Protein AF-G5QBI2-F1 (afdb_monomer_lite)

Sequence (59 aa):
MKYINHYRYLFVCFFLAILPFSALSFPGIREYVFDNFMVSAIYNGVIIAIYITFQQKTY

Foldseek 3Di:
DPVVVVVVVVVVVVVVVCVVVVLCVDPVSVCVVCVVVVVVVVVVVVVVVVVVVVVVVVD

Radius of gyration: 20.88 Å; chains: 1; bounding box: 57×38×32 Å

Organism: NCBI:txid913242

Secondary structure (DSSP, 8-state):
--HHHHHHHHHHHHHHHHHHHHHHTSHHHHHHHHHHHHHHHHHHHHHHHHHHHHHHT--

pLDDT: mean 78.81, std 10.65, range [52.16, 90.25]

Structure (mmCIF, N/CA/C/O backbone):
data_AF-G5QBI2-F1
#
_entry.id   AF-G5QBI2-F1
#
loop_
_atom_site.group_PDB
_atom_site.id
_atom_site.type_symbol
_atom_site.label_atom_id
_atom_site.label_alt_id
_atom_site.label_comp_id
_atom_site.label_asym_id
_atom_site.label_entity_id
_atom_site.label_seq_id
_atom_site.pdbx_PDB_ins_code
_atom_site.Cartn_x
_atom_site.Cartn_y
_atom_site.Cartn_z
_atom_site.occupancy
_atom_site.B_iso_or_equiv
_atom_site.auth_seq_id
_atom_site.auth_comp_id
_atom_site.auth_asym_id
_atom_site.auth_atom_id
_atom_site.pdbx_PDB_model_num
ATOM 1 N N . MET A 1 1 ? -32.026 4.865 21.590 1.00 52.16 1 MET A N 1
ATOM 2 C CA . MET A 1 1 ? -31.679 4.542 20.182 1.00 52.16 1 MET A CA 1
ATOM 3 C C . MET A 1 1 ? -30.399 5.228 19.649 1.00 52.16 1 MET A C 1
ATOM 5 O O . MET A 1 1 ? -30.191 5.221 18.447 1.00 52.16 1 MET A O 1
ATOM 9 N N . LYS A 1 2 ? -29.490 5.777 20.481 1.00 56.09 2 LYS A N 1
ATOM 10 C CA . LYS A 1 2 ? -28.237 6.407 19.988 1.00 56.09 2 LYS A CA 1
ATOM 11 C C . LYS A 1 2 ? -27.052 5.436 19.820 1.00 56.09 2 LYS A C 1
ATOM 13 O O . LYS A 1 2 ? -26.241 5.630 18.926 1.00 56.09 2 LYS A O 1
ATOM 18 N N . TYR A 1 3 ? -26.987 4.361 20.609 1.00 56.12 3 TYR A N 1
ATOM 19 C CA . TYR A 1 3 ? -25.863 3.412 20.581 1.00 56.12 3 TYR A CA 1
ATOM 20 C C . TYR A 1 3 ? -25.844 2.497 19.346 1.00 56.12 3 TYR A C 1
ATOM 22 O O . TYR A 1 3 ? -24.778 2.199 18.824 1.00 56.12 3 TYR A O 1
ATOM 30 N N . ILE A 1 4 ? -27.010 2.112 18.814 1.00 60.38 4 ILE A N 1
ATOM 31 C CA . ILE A 1 4 ? -27.116 1.199 17.658 1.00 60.38 4 ILE A CA 1
ATOM 32 C C . ILE A 1 4 ? -26.520 1.831 16.387 1.00 60.38 4 ILE A C 1
ATOM 34 O O . ILE A 1 4 ? -25.848 1.154 15.615 1.00 60.38 4 ILE A O 1
ATOM 38 N N . ASN A 1 5 ? -26.693 3.142 16.189 1.00 61.38 5 ASN A N 1
ATOM 39 C CA . ASN A 1 5 ? -26.098 3.843 15.046 1.00 61.38 5 ASN A CA 1
ATOM 40 C C . ASN A 1 5 ? -24.573 3.993 15.158 1.00 61.38 5 ASN A C 1
ATOM 42 O O . ASN A 1 5 ? -23.899 4.011 14.131 1.00 61.38 5 ASN A O 1
ATOM 46 N N . HIS A 1 6 ? -24.021 4.050 16.374 1.00 64.19 6 HIS A N 1
ATOM 47 C CA . HIS A 1 6 ? -22.573 4.138 16.574 1.00 64.19 6 HIS A CA 1
ATOM 48 C C . HIS A 1 6 ? -21.866 2.834 16.167 1.00 64.19 6 HIS A C 1
ATOM 50 O O . HIS A 1 6 ? -20.867 2.864 15.453 1.00 64.19 6 HIS A O 1
ATOM 56 N N . TYR A 1 7 ? -22.451 1.681 16.515 1.00 66.94 7 TYR A N 1
ATOM 57 C CA . TYR A 1 7 ? -21.939 0.375 16.085 1.00 66.94 7 TYR A CA 1
ATOM 58 C C . TYR A 1 7 ? -22.106 0.126 14.582 1.00 66.94 7 TYR A C 1
ATOM 60 O O . TYR A 1 7 ? -21.238 -0.490 13.971 1.00 66.94 7 TYR A O 1
ATOM 68 N N . ARG A 1 8 ? -23.176 0.641 13.958 1.00 72.19 8 ARG A N 1
ATOM 69 C CA . ARG A 1 8 ? -23.361 0.542 12.499 1.00 72.19 8 ARG A CA 1
ATOM 70 C C . ARG A 1 8 ? -22.246 1.242 11.731 1.00 72.19 8 ARG A C 1
ATOM 72 O O . ARG A 1 8 ? -21.775 0.694 10.743 1.00 72.19 8 ARG A O 1
ATOM 79 N N . TYR A 1 9 ? -21.812 2.414 12.193 1.00 78.69 9 TYR A N 1
ATOM 80 C CA . TYR A 1 9 ? -20.709 3.136 11.563 1.00 78.69 9 TYR A CA 1
ATOM 81 C C . TYR A 1 9 ? -19.401 2.340 11.638 1.00 78.69 9 TYR A C 1
ATOM 83 O O . T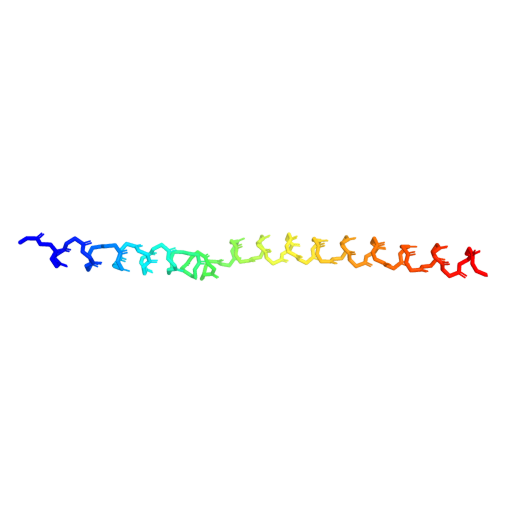YR A 1 9 ? -18.764 2.112 10.615 1.00 78.69 9 TYR A O 1
ATOM 91 N N . LEU A 1 10 ? -19.055 1.828 12.824 1.00 79.06 10 LEU A N 1
ATOM 92 C CA . LEU A 1 10 ? -17.864 0.990 13.009 1.00 79.06 10 LEU A CA 1
ATOM 93 C C . LEU A 1 10 ? -17.901 -0.277 12.148 1.00 79.06 10 LEU A C 1
ATOM 95 O O . LEU A 1 10 ? -16.901 -0.624 11.525 1.00 79.06 10 LEU A O 1
ATOM 99 N N . PHE A 1 11 ? -19.057 -0.933 12.064 1.00 83.25 11 PHE A N 1
ATOM 100 C CA . PHE A 1 11 ? -19.240 -2.113 11.226 1.00 83.25 11 PHE A CA 1
ATOM 101 C C . PHE A 1 11 ? -19.055 -1.779 9.742 1.00 83.25 11 PHE A C 1
ATOM 103 O O . PHE A 1 11 ? -18.281 -2.434 9.056 1.00 83.25 11 PHE A O 1
ATOM 110 N N . VAL A 1 12 ? -19.684 -0.715 9.242 1.00 85.81 12 VAL A N 1
ATOM 111 C CA . VAL A 1 12 ? -19.532 -0.299 7.839 1.00 85.81 12 VAL A CA 1
ATOM 112 C C . VAL A 1 12 ? -18.080 0.073 7.520 1.00 85.81 12 VAL A C 1
ATOM 114 O O . VAL A 1 12 ? -17.561 -0.361 6.493 1.00 85.81 12 VAL A O 1
ATOM 117 N N . CYS A 1 13 ? -17.392 0.795 8.409 1.00 84.69 13 CYS A N 1
ATOM 118 C CA . CYS A 1 13 ? -15.968 1.101 8.254 1.00 84.69 13 CYS A CA 1
ATOM 119 C C . CYS A 1 13 ? -15.099 -0.162 8.230 1.00 84.69 13 CYS A C 1
ATOM 121 O O . CYS A 1 13 ? -14.181 -0.245 7.421 1.00 84.69 13 CYS A O 1
ATOM 123 N N . PHE A 1 14 ? -15.399 -1.155 9.068 1.00 85.69 14 PHE A N 1
ATOM 124 C CA . PHE A 1 14 ? -14.683 -2.430 9.086 1.00 85.69 14 PHE A CA 1
ATOM 125 C C . PHE A 1 14 ? -14.854 -3.204 7.770 1.00 85.69 14 PHE A C 1
ATOM 127 O O . PHE A 1 14 ? -13.873 -3.675 7.197 1.00 85.69 14 PHE A O 1
ATOM 134 N N . PHE A 1 15 ? -16.077 -3.268 7.236 1.00 85.50 15 PHE A N 1
ATOM 135 C CA . PHE A 1 15 ? -16.340 -3.904 5.941 1.00 85.50 15 PHE A CA 1
ATOM 136 C C . PHE A 1 15 ? -15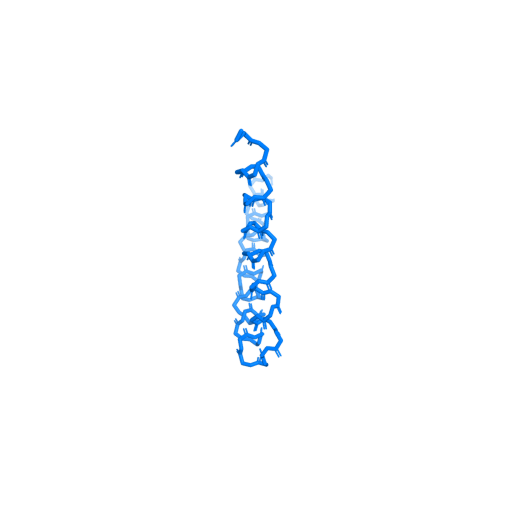.663 -3.166 4.783 1.00 85.50 15 PHE A C 1
ATOM 138 O O . PHE A 1 15 ? -15.050 -3.803 3.929 1.00 85.50 15 PHE A O 1
ATOM 145 N N . LEU A 1 16 ? -15.719 -1.832 4.779 1.00 85.62 16 LEU A N 1
ATOM 146 C CA . LEU A 1 16 ? -15.020 -1.007 3.791 1.00 85.62 16 LEU A CA 1
ATOM 147 C C . LEU A 1 16 ? -13.502 -1.189 3.862 1.00 85.62 16 LEU A C 1
ATOM 149 O O . LEU A 1 16 ? -12.849 -1.213 2.824 1.00 85.62 16 LEU A O 1
ATOM 153 N N . ALA A 1 17 ? -12.947 -1.346 5.065 1.00 82.56 17 ALA A N 1
ATOM 154 C CA . ALA A 1 17 ? -11.521 -1.562 5.259 1.00 82.56 17 ALA A CA 1
ATOM 155 C C . ALA A 1 17 ? -11.065 -2.946 4.781 1.00 82.56 17 ALA A C 1
ATOM 157 O O . ALA A 1 17 ? -9.960 -3.049 4.268 1.00 82.56 17 ALA A O 1
ATOM 158 N N . ILE A 1 18 ? -11.891 -3.991 4.907 1.00 88.31 18 ILE A N 1
ATOM 159 C CA . ILE A 1 18 ? -11.554 -5.363 4.479 1.00 88.31 18 ILE A CA 1
ATOM 160 C C . ILE A 1 18 ? -11.661 -5.545 2.965 1.00 88.31 18 ILE A C 1
ATOM 162 O O . ILE A 1 18 ? -10.890 -6.304 2.380 1.00 88.31 18 ILE A O 1
ATOM 166 N N . LEU A 1 19 ? -12.580 -4.831 2.320 1.00 85.44 19 LEU A N 1
ATOM 167 C CA . LEU A 1 19 ? -12.841 -4.914 0.884 1.00 85.44 19 LEU A CA 1
ATOM 168 C C . LEU A 1 19 ? -11.574 -4.813 -0.003 1.00 85.44 19 LEU A C 1
ATOM 170 O O . LEU A 1 19 ? -11.408 -5.674 -0.872 1.00 85.44 19 LEU A O 1
ATOM 174 N N . PRO A 1 20 ? -10.633 -3.867 0.213 1.00 80.56 20 PRO A N 1
ATOM 175 C CA . PRO A 1 20 ? -9.376 -3.827 -0.538 1.00 80.56 20 PRO A CA 1
ATOM 176 C C . PRO A 1 20 ? -8.443 -5.013 -0.238 1.00 80.56 20 PRO A C 1
ATOM 178 O O . PRO A 1 20 ? -7.766 -5.488 -1.147 1.00 80.56 20 PRO A O 1
ATOM 181 N N . PHE A 1 21 ? -8.428 -5.549 0.988 1.00 84.19 21 PHE A N 1
ATOM 182 C CA . PHE A 1 21 ? -7.636 -6.745 1.317 1.00 84.19 21 PHE A CA 1
ATOM 183 C C . PHE A 1 21 ? -8.194 -8.001 0.640 1.00 84.19 21 PHE A C 1
ATOM 185 O O . PHE A 1 21 ? -7.437 -8.827 0.127 1.00 84.19 21 PHE A O 1
ATOM 192 N N . SER A 1 22 ? -9.520 -8.130 0.579 1.00 84.88 22 SER A N 1
ATOM 193 C CA . SER A 1 22 ? -10.177 -9.190 -0.186 1.00 84.88 22 SER A CA 1
ATOM 194 C C . SER A 1 22 ? -9.893 -9.054 -1.684 1.00 84.88 22 SER A C 1
ATOM 196 O O . SER A 1 22 ? -9.598 -10.050 -2.339 1.00 84.88 22 SER A O 1
ATOM 198 N N . ALA A 1 23 ? -9.896 -7.831 -2.224 1.00 82.06 23 ALA A N 1
ATOM 199 C CA . ALA A 1 23 ? -9.538 -7.576 -3.619 1.00 82.06 23 ALA A CA 1
ATOM 200 C C . ALA A 1 23 ? -8.072 -7.947 -3.931 1.00 82.06 23 ALA A C 1
ATOM 202 O O . ALA A 1 23 ? -7.800 -8.513 -4.988 1.00 82.06 23 ALA A O 1
ATOM 203 N N . LEU A 1 24 ? -7.141 -7.733 -2.992 1.00 80.50 24 LEU A N 1
ATOM 204 C CA . LEU A 1 24 ? -5.737 -8.156 -3.118 1.00 80.50 24 LEU A CA 1
ATOM 205 C C . LEU A 1 24 ? -5.531 -9.679 -3.103 1.00 80.50 24 LEU A C 1
ATOM 207 O O . LEU A 1 24 ? -4.454 -10.153 -3.470 1.00 80.50 24 LEU A O 1
ATOM 211 N N . SER A 1 25 ? -6.532 -10.456 -2.681 1.00 85.62 25 SER A N 1
ATOM 212 C CA . SER A 1 25 ? -6.456 -11.922 -2.718 1.00 85.62 25 SER A CA 1
ATOM 213 C C . SER A 1 25 ? -6.559 -12.469 -4.148 1.00 85.62 25 SER A C 1
ATOM 215 O O . SER A 1 25 ? -6.181 -13.613 -4.394 1.00 85.62 25 SER A O 1
ATOM 217 N N . PHE A 1 26 ? -7.024 -11.655 -5.104 1.00 90.12 26 PHE A N 1
ATOM 218 C CA . PHE A 1 26 ? -7.071 -12.019 -6.516 1.00 90.12 26 PHE A CA 1
ATOM 219 C C . PHE A 1 26 ? -5.753 -11.659 -7.216 1.00 90.12 26 PHE A C 1
ATOM 221 O O . PHE A 1 26 ? -5.359 -10.490 -7.203 1.00 90.12 26 PHE A O 1
ATOM 228 N N . PRO A 1 27 ? -5.086 -12.622 -7.881 1.00 84.12 27 PRO A N 1
ATOM 229 C CA . PRO A 1 27 ? -3.762 -12.409 -8.462 1.00 84.12 27 PRO A CA 1
ATOM 230 C C . PRO A 1 27 ? -3.737 -11.285 -9.508 1.00 84.12 27 PRO A C 1
ATOM 232 O O . PRO A 1 27 ? -2.850 -10.444 -9.447 1.00 84.12 27 PRO A O 1
ATOM 235 N N . GLY A 1 28 ? -4.751 -11.184 -10.376 1.00 83.62 28 GLY A N 1
ATOM 236 C CA . GLY A 1 28 ? -4.798 -10.139 -11.409 1.00 83.62 28 GLY A CA 1
ATOM 237 C C . GLY A 1 28 ? -4.975 -8.715 -10.866 1.00 83.62 28 GLY A C 1
ATOM 238 O O . GLY A 1 28 ? -4.383 -7.776 -11.388 1.00 83.62 28 GLY A O 1
ATOM 239 N N . ILE A 1 29 ? -5.748 -8.537 -9.786 1.00 83.00 29 ILE A N 1
ATOM 240 C CA . ILE A 1 29 ? -5.901 -7.224 -9.132 1.00 83.00 29 ILE A CA 1
ATOM 241 C C . ILE A 1 29 ? -4.622 -6.877 -8.374 1.00 83.00 29 ILE A C 1
ATOM 243 O O . ILE A 1 29 ? -4.160 -5.740 -8.415 1.00 83.00 29 ILE A O 1
ATOM 247 N N . ARG A 1 30 ? -4.036 -7.867 -7.698 1.00 82.88 30 ARG A N 1
ATOM 248 C CA . ARG A 1 30 ? -2.788 -7.717 -6.960 1.00 82.88 30 ARG A CA 1
ATOM 249 C C . ARG A 1 30 ? -1.654 -7.257 -7.872 1.00 82.88 30 ARG A C 1
ATOM 251 O O . ARG A 1 30 ? -1.025 -6.252 -7.567 1.00 82.88 30 ARG A O 1
ATOM 258 N N . GLU A 1 31 ? -1.426 -7.952 -8.981 1.00 84.56 31 GLU A N 1
ATOM 259 C CA . GLU A 1 31 ? -0.394 -7.600 -9.964 1.00 84.56 31 GLU A CA 1
ATOM 260 C C . GLU A 1 31 ? -0.629 -6.200 -10.534 1.00 84.56 31 GLU A C 1
ATOM 262 O O . GLU A 1 31 ? 0.268 -5.369 -10.471 1.00 84.56 31 GLU A O 1
ATOM 267 N N . TYR A 1 32 ? -1.864 -5.873 -10.931 1.00 84.38 32 TYR A N 1
ATOM 268 C CA . TYR A 1 32 ? -2.207 -4.528 -11.398 1.00 84.38 32 TYR A CA 1
ATOM 269 C C . TYR A 1 32 ? -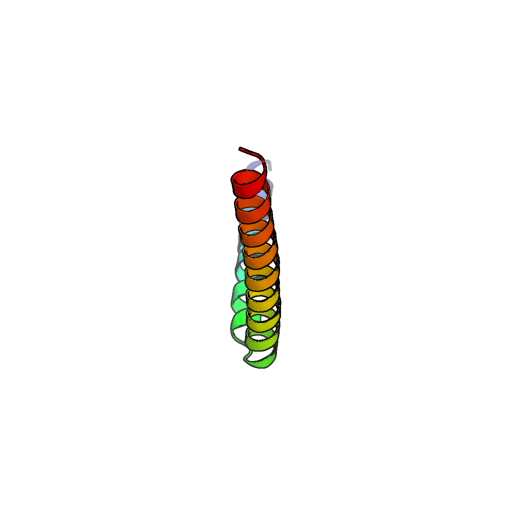1.912 -3.434 -10.357 1.00 84.38 32 TYR A C 1
ATOM 271 O O . TYR A 1 32 ? -1.364 -2.384 -10.693 1.00 84.38 32 TYR A O 1
ATOM 279 N N . VAL A 1 33 ? -2.271 -3.645 -9.088 1.00 81.00 33 VAL A N 1
ATOM 280 C CA . VAL A 1 33 ? -2.030 -2.662 -8.021 1.00 81.00 33 VAL A CA 1
ATOM 281 C C . VAL A 1 33 ? -0.536 -2.526 -7.730 1.00 81.00 33 VAL A C 1
ATOM 283 O O . VAL A 1 33 ? -0.050 -1.401 -7.620 1.00 81.00 33 VAL A O 1
ATOM 286 N N . PHE A 1 34 ? 0.197 -3.637 -7.630 1.00 81.00 34 PHE A N 1
ATOM 287 C CA . PHE A 1 34 ? 1.637 -3.602 -7.374 1.00 81.00 34 PHE A CA 1
ATOM 288 C C . PHE A 1 34 ? 2.418 -3.002 -8.543 1.00 81.00 34 PHE A C 1
ATOM 290 O O . PHE A 1 34 ? 3.287 -2.171 -8.290 1.00 81.00 34 PHE A O 1
ATOM 297 N N . ASP A 1 35 ? 2.077 -3.323 -9.791 1.00 83.44 35 ASP A N 1
ATOM 298 C CA . ASP A 1 35 ? 2.729 -2.747 -10.970 1.00 83.44 35 ASP A CA 1
ATOM 299 C C . ASP A 1 35 ? 2.511 -1.233 -11.036 1.00 83.44 35 ASP A C 1
ATOM 301 O O . ASP A 1 35 ? 3.471 -0.472 -11.151 1.00 83.44 35 ASP A O 1
ATOM 305 N N . ASN A 1 36 ? 1.274 -0.756 -10.864 1.00 82.06 36 ASN A N 1
ATOM 306 C CA . ASN A 1 36 ? 0.995 0.683 -10.868 1.00 82.06 36 ASN A CA 1
ATOM 307 C C . ASN A 1 36 ? 1.640 1.415 -9.680 1.00 82.06 36 ASN A C 1
ATOM 309 O O . ASN A 1 36 ? 2.146 2.530 -9.837 1.00 82.06 36 ASN A O 1
ATOM 313 N N . PHE A 1 37 ? 1.650 0.805 -8.492 1.00 82.25 37 PHE A N 1
ATOM 314 C CA . PHE A 1 37 ? 2.289 1.391 -7.313 1.00 82.25 37 PHE A CA 1
ATOM 315 C C . PHE A 1 37 ? 3.812 1.450 -7.467 1.00 82.25 37 PHE A C 1
ATOM 317 O O . PHE A 1 37 ? 4.425 2.471 -7.155 1.00 82.25 37 PHE A O 1
ATOM 324 N N . MET A 1 38 ? 4.423 0.394 -8.005 1.00 76.38 38 MET A N 1
ATOM 325 C CA . MET A 1 38 ? 5.854 0.337 -8.292 1.00 76.38 38 MET A CA 1
ATOM 326 C C . MET A 1 38 ? 6.244 1.376 -9.346 1.00 76.38 38 MET A C 1
ATOM 328 O O . MET A 1 38 ? 7.211 2.111 -9.149 1.00 76.38 38 MET A O 1
ATOM 332 N N . VAL A 1 39 ? 5.450 1.516 -10.411 1.00 78.56 39 VAL A N 1
ATOM 333 C CA . VAL A 1 39 ? 5.630 2.565 -11.424 1.00 78.56 39 VAL A CA 1
ATOM 334 C C . VAL A 1 39 ? 5.540 3.954 -10.785 1.00 78.56 39 VAL A C 1
ATOM 336 O O . VAL A 1 39 ? 6.427 4.781 -10.995 1.00 78.56 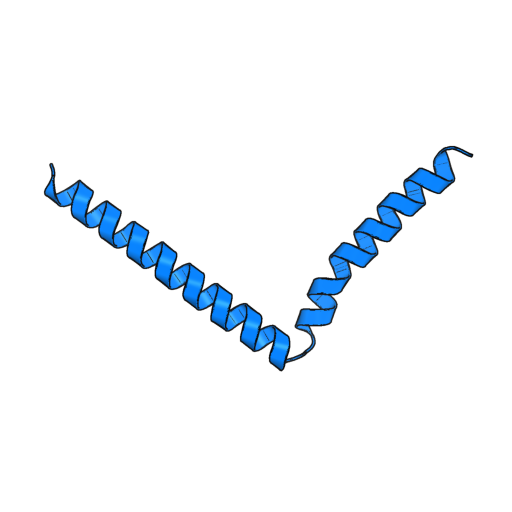39 VAL A O 1
ATOM 339 N N . SER A 1 40 ? 4.539 4.210 -9.938 1.00 82.00 40 SER A N 1
ATOM 340 C CA . SER A 1 40 ? 4.406 5.488 -9.224 1.00 82.00 40 SER A CA 1
ATOM 341 C C . SER A 1 40 ? 5.595 5.775 -8.297 1.00 82.00 40 SER A C 1
ATOM 343 O O . SER A 1 40 ? 6.097 6.901 -8.265 1.00 82.00 40 SER A O 1
ATOM 345 N N . ALA A 1 41 ? 6.092 4.769 -7.574 1.00 81.69 41 ALA A N 1
ATOM 346 C CA . ALA A 1 41 ? 7.258 4.903 -6.705 1.00 81.69 41 ALA A CA 1
ATOM 347 C C . ALA A 1 41 ? 8.534 5.222 -7.501 1.00 81.69 41 ALA A C 1
ATOM 349 O O . ALA A 1 41 ? 9.305 6.090 -7.093 1.00 81.69 41 ALA A O 1
ATOM 350 N N . ILE A 1 42 ? 8.724 4.582 -8.660 1.00 85.25 42 ILE A N 1
ATOM 351 C CA . ILE A 1 42 ? 9.845 4.865 -9.565 1.00 85.25 42 ILE A CA 1
ATOM 352 C C . ILE A 1 42 ? 9.749 6.297 -10.100 1.00 85.25 42 ILE A C 1
ATOM 354 O O . ILE A 1 42 ? 10.724 7.039 -10.000 1.00 85.25 42 ILE A O 1
ATOM 358 N N . TYR A 1 43 ? 8.585 6.725 -10.602 1.00 85.38 43 TYR A N 1
ATOM 359 C CA . TYR A 1 43 ? 8.398 8.096 -11.095 1.00 85.38 43 TYR A CA 1
ATOM 360 C C . TYR A 1 43 ? 8.677 9.140 -10.010 1.00 85.38 43 TYR A C 1
ATOM 362 O O . TYR A 1 43 ? 9.429 10.087 -10.246 1.00 85.38 43 TYR A O 1
ATOM 370 N N . ASN A 1 44 ? 8.131 8.947 -8.809 1.00 85.25 44 ASN A N 1
ATOM 371 C CA . ASN A 1 44 ? 8.379 9.849 -7.686 1.00 85.25 44 ASN A CA 1
ATOM 372 C C . ASN A 1 44 ? 9.861 9.855 -7.274 1.00 85.25 44 ASN A C 1
ATOM 374 O O . ASN A 1 44 ? 10.430 10.924 -7.060 1.00 85.25 44 ASN A O 1
ATOM 378 N N . GLY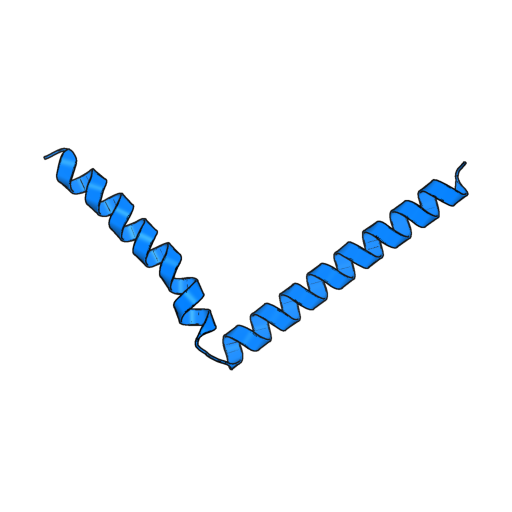 A 1 45 ? 10.515 8.692 -7.228 1.00 85.62 45 GLY A N 1
ATOM 379 C CA . GLY A 1 45 ? 11.946 8.583 -6.933 1.00 85.62 45 GLY A CA 1
ATOM 380 C C . GLY A 1 45 ? 12.826 9.298 -7.963 1.00 85.62 45 GLY A C 1
ATOM 381 O O . GLY A 1 45 ? 13.750 10.019 -7.587 1.00 85.62 45 GLY A O 1
ATOM 382 N N . VAL A 1 46 ? 12.510 9.167 -9.254 1.00 90.19 46 VAL A N 1
ATOM 383 C CA . VAL A 1 46 ? 13.218 9.859 -10.342 1.00 90.19 46 VAL A CA 1
ATOM 384 C C . VAL A 1 46 ? 13.059 11.376 -10.224 1.00 90.19 46 VAL A C 1
ATOM 386 O O . VAL A 1 46 ? 14.049 12.097 -10.335 1.00 90.19 46 VAL A O 1
ATOM 389 N N . ILE A 1 47 ? 11.852 11.876 -9.937 1.00 88.75 47 ILE A N 1
ATOM 390 C CA . ILE A 1 47 ? 11.609 13.315 -9.736 1.00 88.75 47 ILE A CA 1
ATOM 391 C C . ILE A 1 47 ? 12.439 13.845 -8.561 1.00 88.75 47 ILE A C 1
ATOM 393 O O . ILE A 1 47 ? 13.090 14.882 -8.693 1.00 88.75 47 ILE A O 1
ATOM 397 N N . ILE A 1 48 ? 12.470 13.124 -7.437 1.00 90.25 48 ILE A N 1
ATOM 398 C CA . ILE A 1 48 ? 13.269 13.502 -6.261 1.00 90.25 48 ILE A CA 1
ATOM 399 C C . ILE A 1 48 ? 14.767 13.513 -6.602 1.00 90.25 48 ILE A C 1
ATOM 401 O O . ILE A 1 48 ? 15.468 14.462 -6.252 1.00 90.25 48 ILE A O 1
ATOM 405 N N . ALA A 1 49 ? 15.265 12.503 -7.318 1.00 87.25 49 ALA A N 1
ATOM 406 C CA . ALA A 1 49 ? 16.670 12.426 -7.718 1.00 87.25 49 ALA A CA 1
ATOM 407 C C . ALA A 1 49 ? 17.073 13.574 -8.659 1.00 87.25 49 ALA A C 1
ATOM 409 O O . ALA A 1 49 ? 18.134 14.180 -8.484 1.00 87.25 49 ALA A O 1
ATOM 410 N N . ILE A 1 50 ? 16.212 13.915 -9.623 1.00 88.12 50 ILE A N 1
ATOM 411 C CA . ILE A 1 50 ? 16.406 15.067 -10.511 1.00 88.12 50 ILE A CA 1
ATOM 412 C C . ILE A 1 50 ? 16.403 16.360 -9.693 1.00 88.12 50 ILE A C 1
ATOM 414 O O . ILE A 1 50 ? 17.300 17.182 -9.866 1.00 88.12 50 ILE A O 1
ATOM 418 N N . TYR A 1 51 ? 15.447 16.525 -8.777 1.00 87.94 51 TYR A N 1
ATOM 419 C CA . TYR A 1 51 ? 15.357 17.699 -7.913 1.00 87.94 51 TYR A CA 1
ATOM 420 C C . TYR A 1 51 ? 16.633 17.897 -7.086 1.00 87.94 51 TYR A C 1
ATOM 422 O O . TYR A 1 51 ? 17.216 18.977 -7.122 1.00 87.94 51 TYR A O 1
ATOM 430 N N . ILE A 1 52 ? 17.121 16.851 -6.411 1.00 87.88 52 ILE A N 1
ATOM 431 C CA . ILE A 1 52 ? 18.365 16.905 -5.628 1.00 87.88 52 ILE A CA 1
ATOM 432 C C . ILE A 1 52 ? 19.556 17.255 -6.526 1.00 87.88 52 ILE A C 1
ATOM 434 O O . ILE A 1 52 ? 20.345 18.131 -6.185 1.00 87.88 52 ILE A O 1
ATOM 438 N N . THR A 1 53 ? 19.660 16.619 -7.694 1.00 86.38 53 THR A N 1
ATOM 439 C CA . THR A 1 53 ? 20.757 16.863 -8.643 1.00 86.38 53 THR A CA 1
ATOM 440 C C . THR A 1 53 ? 20.759 18.307 -9.154 1.00 86.38 53 THR A C 1
ATOM 442 O O . THR A 1 53 ? 21.815 18.930 -9.255 1.00 86.38 53 THR A O 1
ATOM 445 N N . PHE A 1 54 ? 19.585 18.865 -9.458 1.00 75.25 54 PHE A N 1
ATOM 446 C CA . PHE A 1 54 ? 19.442 20.265 -9.867 1.00 75.25 54 PHE A CA 1
ATOM 447 C C . PHE A 1 54 ? 19.761 21.233 -8.727 1.00 75.25 54 PHE A C 1
ATOM 449 O O . PHE A 1 54 ? 20.486 22.203 -8.946 1.00 75.25 54 PHE A O 1
ATOM 456 N N . GLN A 1 55 ? 19.280 20.963 -7.511 1.00 64.12 55 GLN A N 1
ATOM 457 C CA . GLN A 1 55 ? 19.621 21.769 -6.337 1.00 64.12 55 GLN A CA 1
ATOM 458 C C . GLN A 1 55 ? 21.137 21.772 -6.101 1.00 64.12 55 GLN A C 1
ATOM 460 O O . GLN A 1 55 ? 21.725 22.833 -5.938 1.00 64.12 55 GLN A O 1
ATOM 465 N N . GLN A 1 56 ? 21.796 20.616 -6.196 1.00 60.88 56 GLN A N 1
ATOM 466 C CA . GLN A 1 56 ? 23.237 20.484 -5.969 1.00 60.88 56 GLN A CA 1
ATOM 467 C C . GLN A 1 56 ? 24.102 21.186 -7.030 1.00 60.88 56 GLN A C 1
ATOM 469 O O . GLN A 1 56 ? 25.216 21.590 -6.727 1.00 60.88 56 GLN A O 1
ATOM 474 N N . LYS A 1 57 ? 23.600 21.362 -8.260 1.00 59.56 57 LYS A N 1
ATOM 475 C CA . LYS A 1 57 ? 24.281 22.117 -9.332 1.00 59.56 57 LYS A CA 1
ATOM 476 C C . LYS A 1 57 ? 24.119 23.638 -9.234 1.00 59.56 57 LYS A C 1
ATOM 478 O O . LYS A 1 57 ? 24.757 24.351 -10.003 1.00 59.56 57 LYS A O 1
ATOM 483 N N . THR A 1 58 ? 23.232 24.116 -8.361 1.00 56.25 58 THR A N 1
ATOM 484 C CA . THR A 1 58 ? 22.904 25.546 -8.209 1.00 56.25 58 THR A CA 1
ATOM 485 C C . THR A 1 58 ? 23.613 26.182 -6.998 1.00 56.25 58 THR A C 1
ATOM 487 O O . THR A 1 58 ? 23.473 27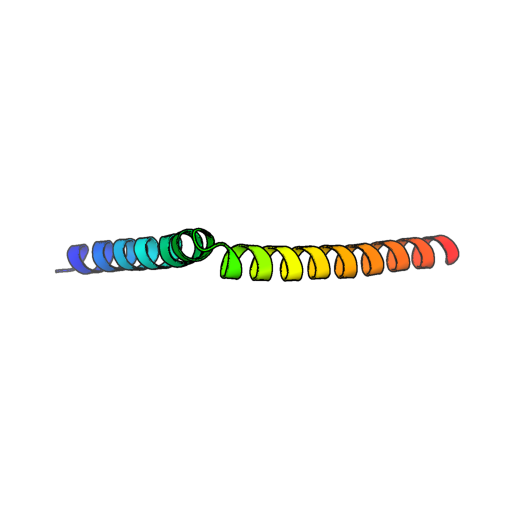.384 -6.781 1.00 56.25 58 THR A O 1
ATOM 490 N N . TYR A 1 59 ? 24.388 25.395 -6.238 1.00 52.44 59 TYR A N 1
ATOM 491 C CA . TYR A 1 59 ? 25.290 25.846 -5.169 1.00 52.44 59 TYR A CA 1
ATOM 492 C C . TYR A 1 59 ? 26.752 25.786 -5.608 1.00 52.44 59 TYR A C 1
ATOM 494 O O . TYR A 1 59 ? 27.109 24.827 -6.331 1.00 52.44 59 TYR A O 1
#